Protein AF-A0A9J6G183-F1 (afdb_monomer)

Radius of gyration: 15.37 Å; Cα contacts (8 Å, |Δi|>4): 267; chains: 1; bounding box: 33×38×38 Å

Sequence (170 aa):
MDGVIEQLLHRREAGTNGGGVLGTNGRLLHLVVLGARASAQQVAQAMRQVLPQGFRLDDKAQYALDFRIIDSDVGLPHNSFHTEPLPHSCLCVYASQPGLEYIRESLEKTLLANLEQEDRLPFHGLPLVMVFAGQGDFLREEGINRAKSLQCPFVDDGGGLDPVRLEQAL

Foldseek 3Di:
DCAQLNVLQVLVCVVDPPGPPPPPVHAEAAEEEEWAPVQSVQLVVLQCVLCVQADDDPVPGGHHYDYHYARDACPDPSNPCDDVVHHSAYEQEDADPVRVVSSVVNQVVQQVVCVVVPDADRSNSHAYEYEYQYDDPVVLVVSVVVCVVVVHHYFYCPNDSDSVSVRSND

pLDDT: mean 76.06, std 16.22, range [36.66, 95.5]

Organism: Haemaphysalis longicornis (NCBI:txid44386)

Nearest PDB structures (foldseek):
  5u4u-assembly1_A  TM=8.021E-01  e=7.057E-11  Xenopus laevis
  3ujh-assembly1_B  TM=4.143E-01  e=2.282E-01  Toxoplasma gondii
  7e77-assembly2_D  TM=4.390E-01  e=3.606E-01  Triticum aestivum
  7w0m-assembly1_A  TM=4.250E-01  e=1.095E+00  Homo sapiens
  8f7s-assembly1_A  TM=4.764E-01  e=3.793E+00  Homo sapiens

Secondary structure (DSSP, 8-state):
---HHHHHHHHHHHT-SS-----TTSSEEEEEEEE-HHHHHHHHHHHHHH-TT-EEETTTEEEEEEEEEE-S-TTSGGG-S--SSPPSEEEEEESSHHHHHHHHHHHHHHHHHHHTSTT--GGGG--EEEEE-S--HHHHHHHHHHHHHTT--EEE-TTS--HHHHHHT-

Solvent-accessible surface area (backbone atoms only — not comparable to full-atom values): 9544 Å² total; per-residue (Å²): 133,87,19,46,44,53,51,45,52,53,52,47,54,74,72,31,98,60,77,71,67,70,57,97,84,72,34,75,44,40,33,33,27,37,19,45,58,69,60,26,49,49,54,56,50,42,54,44,66,71,31,75,81,30,50,65,56,91,86,76,49,65,28,38,78,40,79,46,78,34,64,67,67,43,88,40,78,94,39,35,83,74,46,91,76,67,47,61,32,35,40,40,28,25,52,47,72,70,29,48,48,50,48,50,54,47,51,53,54,52,44,57,65,41,61,79,44,91,86,58,54,70,74,75,61,44,41,54,32,35,33,39,57,29,77,61,69,68,64,51,50,51,50,49,54,49,17,59,75,70,74,31,55,72,44,71,35,81,54,50,88,42,57,70,54,52,50,55,52,52

Mean predicted aligned error: 8.85 Å

InterPro domains:
  IPR039007 Rho GTPase-activating protein, pG1 domain [PS51852] (23-170)
  IPR045786 Rho GTPase-activating protein, pG1 and pG2 domain [PF19518] (28-157)
  IPR051978 Rho GTPase-activating domain-containing protein [PTHR46005] (1-156)

Structure (mmCIF, N/CA/C/O backbone):
data_AF-A0A9J6G183-F1
#
_entry.id   AF-A0A9J6G183-F1
#
loop_
_atom_site.group_PDB
_atom_site.id
_atom_site.type_symbol
_atom_site.label_atom_id
_atom_site.label_alt_id
_atom_site.label_comp_id
_atom_site.label_asym_id
_atom_site.label_entity_id
_atom_site.label_seq_id
_atom_site.pdbx_PDB_ins_code
_atom_site.Cartn_x
_atom_site.Cartn_y
_atom_site.Cartn_z
_atom_site.occupancy
_atom_site.B_iso_or_equiv
_atom_site.auth_seq_id
_atom_site.auth_comp_id
_atom_site.auth_asym_id
_atom_site.auth_atom_id
_atom_site.pdbx_PDB_model_num
ATOM 1 N N . MET A 1 1 ? 0.938 -17.184 -15.201 1.00 38.41 1 MET A N 1
ATOM 2 C CA . MET A 1 1 ? 0.874 -16.671 -13.822 1.00 38.41 1 MET A CA 1
ATOM 3 C C . MET A 1 1 ? 0.949 -15.185 -14.031 1.00 38.41 1 MET A C 1
ATOM 5 O O . MET A 1 1 ? 2.044 -14.730 -14.282 1.00 38.41 1 MET A O 1
ATOM 9 N N . ASP A 1 2 ? -0.190 -14.498 -14.094 1.00 48.97 2 ASP A N 1
ATOM 10 C CA . ASP A 1 2 ? -0.189 -13.040 -14.250 1.00 48.97 2 ASP A CA 1
ATOM 11 C C . ASP A 1 2 ? -0.109 -12.458 -12.842 1.00 48.97 2 ASP A C 1
ATOM 13 O O . ASP A 1 2 ? -1.127 -12.357 -12.147 1.00 48.97 2 ASP A O 1
ATOM 17 N N . GLY A 1 3 ? 1.116 -12.212 -12.389 1.00 60.06 3 GLY A N 1
ATOM 18 C CA . GLY A 1 3 ? 1.396 -11.670 -11.066 1.00 60.06 3 GLY A CA 1
ATOM 19 C C . GLY A 1 3 ? 0.756 -10.296 -10.876 1.00 60.06 3 GLY A C 1
ATOM 20 O O . GLY A 1 3 ? 0.499 -9.567 -11.843 1.00 60.06 3 GLY A O 1
ATOM 21 N N . VAL A 1 4 ? 0.436 -9.922 -9.633 1.00 60.25 4 VAL A N 1
ATOM 22 C CA . VAL A 1 4 ? -0.197 -8.619 -9.388 1.00 60.25 4 VAL A CA 1
ATOM 23 C C . VAL A 1 4 ? 0.712 -7.491 -9.878 1.00 60.25 4 VAL A C 1
ATOM 25 O O . VAL A 1 4 ? 0.195 -6.608 -10.552 1.00 60.25 4 VAL A O 1
ATOM 28 N N . ILE A 1 5 ? 2.036 -7.526 -9.666 1.00 59.03 5 ILE A N 1
ATOM 29 C CA . ILE A 1 5 ? 2.943 -6.493 -10.198 1.00 59.03 5 ILE A CA 1
ATOM 30 C C . ILE A 1 5 ? 2.935 -6.481 -11.721 1.00 59.03 5 ILE A C 1
ATOM 32 O O . ILE A 1 5 ? 2.907 -5.389 -12.292 1.00 59.03 5 ILE A O 1
ATOM 36 N N . GLU A 1 6 ? 2.898 -7.639 -12.383 1.00 62.41 6 GLU A N 1
ATOM 37 C CA . GLU A 1 6 ? 2.757 -7.687 -13.843 1.00 62.41 6 GLU A CA 1
ATOM 38 C C . GLU A 1 6 ? 1.501 -6.928 -14.289 1.00 62.41 6 GLU A C 1
ATOM 40 O O . GLU A 1 6 ? 1.568 -6.078 -15.178 1.00 62.41 6 GLU A O 1
ATOM 45 N N . GLN A 1 7 ? 0.367 -7.136 -13.613 1.00 61.72 7 GLN A N 1
ATOM 46 C CA . GLN A 1 7 ? -0.864 -6.392 -13.886 1.00 61.72 7 GLN A CA 1
ATOM 47 C C . GLN A 1 7 ? -0.734 -4.892 -13.580 1.00 61.72 7 GLN A C 1
ATOM 49 O O . GLN A 1 7 ? -1.250 -4.075 -14.344 1.00 61.72 7 GLN A O 1
ATOM 54 N N . LEU A 1 8 ? -0.050 -4.493 -12.498 1.00 62.75 8 LEU A N 1
ATOM 55 C CA . LEU A 1 8 ? 0.157 -3.074 -12.165 1.00 62.75 8 LEU A CA 1
ATOM 56 C C . LEU A 1 8 ? 1.046 -2.377 -13.207 1.00 62.75 8 LEU A C 1
ATOM 58 O O . LEU A 1 8 ? 0.773 -1.229 -13.567 1.00 62.75 8 LEU A O 1
ATOM 62 N N . LEU A 1 9 ? 2.074 -3.067 -13.711 1.00 61.62 9 LEU A N 1
ATOM 63 C CA . LEU A 1 9 ? 2.964 -2.565 -14.757 1.00 61.62 9 LEU A CA 1
ATOM 64 C C . LEU A 1 9 ? 2.216 -2.410 -16.084 1.00 61.62 9 LEU A C 1
ATOM 66 O O . LEU A 1 9 ? 2.190 -1.307 -16.632 1.00 61.62 9 LEU A O 1
ATOM 70 N N . HIS A 1 10 ? 1.499 -3.446 -16.531 1.00 62.22 10 HIS A N 1
ATOM 71 C CA . HIS A 1 10 ? 0.675 -3.382 -17.743 1.00 62.22 10 HIS A CA 1
ATOM 72 C C . HIS A 1 10 ? -0.412 -2.296 -17.655 1.00 62.22 10 HIS A C 1
ATOM 74 O O . HIS A 1 10 ? -0.667 -1.582 -18.627 1.00 62.22 10 HIS A O 1
ATOM 80 N N . ARG A 1 11 ? -1.043 -2.113 -16.485 1.00 57.00 11 ARG A N 1
ATOM 81 C CA . ARG A 1 11 ? -2.080 -1.085 -16.278 1.00 57.00 11 ARG A CA 1
ATOM 82 C C . ARG A 1 11 ? -1.526 0.333 -16.411 1.00 57.00 11 ARG A C 1
ATOM 84 O O . ARG A 1 11 ? -2.236 1.219 -16.886 1.00 57.00 11 ARG A O 1
ATOM 91 N N . ARG A 1 12 ? -0.271 0.558 -16.017 1.00 57.19 12 ARG A N 1
ATOM 92 C CA . ARG A 1 12 ? 0.383 1.864 -16.155 1.00 57.19 12 ARG A CA 1
ATOM 93 C C . ARG A 1 12 ? 0.841 2.140 -17.587 1.00 57.19 12 ARG A C 1
ATOM 95 O O . ARG A 1 12 ? 0.700 3.273 -18.048 1.00 57.19 12 ARG A O 1
ATOM 102 N N . GLU A 1 13 ? 1.315 1.123 -18.303 1.00 54.16 13 GLU A N 1
ATOM 103 C CA . GLU A 1 13 ? 1.611 1.242 -19.737 1.00 54.16 13 GLU A CA 1
ATOM 104 C C . GLU A 1 13 ? 0.338 1.544 -20.546 1.00 54.16 13 GLU A C 1
ATOM 106 O O . GLU A 1 13 ? 0.340 2.444 -21.380 1.00 54.16 13 GLU A O 1
ATOM 111 N N . ALA A 1 14 ? -0.786 0.890 -20.231 1.00 47.69 14 ALA A N 1
ATOM 112 C CA . ALA A 1 14 ? -2.066 1.114 -20.909 1.00 47.69 14 ALA A CA 1
ATOM 113 C C . ALA A 1 14 ? -2.708 2.489 -20.618 1.00 47.69 14 ALA A C 1
ATOM 115 O O . ALA A 1 14 ? -3.477 2.997 -21.432 1.00 47.69 14 ALA A O 1
ATOM 116 N N . GLY A 1 15 ? -2.417 3.096 -19.462 1.00 43.38 15 GLY A N 1
ATOM 117 C CA . GLY A 1 15 ? -2.957 4.401 -19.056 1.00 43.38 15 GLY A CA 1
ATOM 118 C C . GLY A 1 15 ? -2.160 5.613 -19.550 1.00 43.38 15 GLY A C 1
ATOM 119 O O . GLY A 1 15 ? -2.600 6.747 -19.362 1.00 43.38 15 GLY A O 1
ATOM 120 N N . THR A 1 16 ? -0.995 5.407 -20.170 1.00 44.41 16 THR A N 1
ATOM 121 C CA . THR A 1 16 ? -0.115 6.489 -20.626 1.00 44.41 16 THR A CA 1
ATOM 122 C C . THR A 1 16 ? -0.022 6.506 -22.156 1.00 44.41 16 THR A C 1
ATOM 124 O O . THR A 1 16 ? 0.738 5.763 -22.760 1.00 44.41 16 THR A O 1
ATOM 127 N N . ASN A 1 17 ? -0.754 7.418 -22.814 1.00 36.66 17 ASN A N 1
ATOM 128 C CA . ASN A 1 17 ? -0.628 7.689 -24.265 1.00 36.66 17 ASN A CA 1
ATOM 129 C C . ASN A 1 17 ? 0.747 8.266 -24.681 1.00 36.66 17 ASN A C 1
ATOM 131 O O . ASN A 1 17 ? 0.975 8.583 -25.846 1.00 36.66 17 ASN A O 1
ATOM 135 N N . GLY A 1 18 ? 1.676 8.409 -23.744 1.00 38.03 18 GLY A N 1
ATOM 136 C CA . GLY A 1 18 ? 3.085 8.646 -24.005 1.00 38.03 18 GLY A CA 1
ATOM 137 C C . GLY A 1 18 ? 3.843 7.741 -23.061 1.00 38.03 18 GLY A C 1
ATOM 138 O O . GLY A 1 18 ? 3.720 7.927 -21.853 1.00 38.03 18 GLY A O 1
ATOM 139 N N . GLY A 1 19 ? 4.550 6.756 -23.624 1.00 39.22 19 GLY A N 1
ATOM 140 C CA . GLY A 1 19 ? 5.251 5.712 -22.889 1.00 39.22 19 GLY A CA 1
ATOM 141 C C . GLY A 1 19 ? 5.84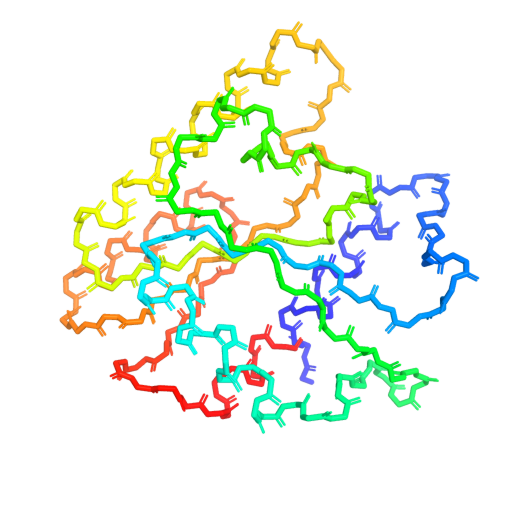0 6.246 -21.594 1.00 39.22 19 GLY A C 1
ATOM 142 O O . GLY A 1 19 ? 6.754 7.074 -21.614 1.00 39.22 19 GLY A O 1
ATOM 143 N N . GLY A 1 20 ? 5.279 5.794 -20.472 1.00 40.72 20 GLY A N 1
ATOM 144 C CA . GLY A 1 20 ? 5.903 5.934 -19.173 1.00 40.72 20 GLY A CA 1
ATOM 145 C C . GLY A 1 20 ? 7.218 5.181 -19.236 1.00 40.72 20 GLY A C 1
ATOM 146 O O . GLY A 1 20 ? 7.262 3.984 -18.981 1.00 40.72 20 GLY A O 1
ATOM 147 N N . VAL A 1 21 ? 8.262 5.886 -19.666 1.00 43.72 21 VAL A N 1
ATOM 148 C CA . VAL A 1 21 ? 9.635 5.414 -19.719 1.00 43.72 21 VAL A CA 1
ATOM 149 C C . VAL A 1 21 ? 9.929 4.821 -18.350 1.00 43.72 21 VAL A C 1
ATOM 151 O O . VAL A 1 21 ? 10.050 5.553 -17.368 1.00 43.72 21 VAL A O 1
ATOM 154 N N . LEU A 1 22 ? 10.007 3.486 -18.303 1.00 48.69 22 LEU A N 1
ATOM 155 C CA . LEU A 1 22 ? 10.864 2.743 -17.389 1.00 48.69 22 LEU A CA 1
ATOM 156 C C . LEU A 1 22 ? 12.085 3.619 -17.152 1.00 48.69 22 LEU A C 1
ATOM 158 O O . LEU A 1 22 ? 12.856 3.825 -18.091 1.00 48.69 22 LEU A O 1
ATOM 162 N N . GLY A 1 23 ? 12.162 4.237 -15.966 1.00 43.47 23 GLY A N 1
ATOM 163 C CA . GLY A 1 23 ? 13.105 5.319 -15.699 1.00 43.47 23 GLY A CA 1
ATOM 164 C C . GLY A 1 23 ? 14.472 4.952 -16.256 1.00 43.47 23 GLY A C 1
ATOM 165 O O . GLY A 1 23 ? 14.893 3.805 -16.136 1.00 43.47 23 GLY A O 1
ATOM 166 N N . THR A 1 24 ? 15.146 5.902 -16.894 1.00 40.94 24 THR A N 1
ATOM 167 C CA . THR A 1 24 ? 16.351 5.747 -17.730 1.00 40.94 24 THR A CA 1
ATOM 168 C C . THR A 1 24 ? 17.574 5.089 -17.053 1.00 40.94 24 THR A C 1
ATOM 170 O O . THR A 1 24 ? 18.634 5.007 -17.662 1.00 40.94 24 THR A O 1
ATOM 173 N N . ASN A 1 25 ? 17.422 4.563 -15.830 1.00 48.03 25 ASN A N 1
ATOM 174 C CA . ASN A 1 25 ? 18.362 3.705 -15.094 1.00 48.03 25 ASN A CA 1
ATOM 175 C C . ASN A 1 25 ? 17.926 2.213 -15.062 1.00 48.03 25 ASN A C 1
ATOM 177 O O . ASN A 1 25 ? 18.557 1.372 -14.425 1.00 48.03 25 ASN A O 1
ATOM 181 N N . GLY A 1 26 ? 16.840 1.890 -15.771 1.00 53.78 26 GLY A N 1
ATOM 182 C CA . GLY A 1 26 ? 16.545 0.632 -16.453 1.00 53.78 26 GLY A CA 1
ATOM 183 C C . GLY A 1 26 ? 15.775 -0.444 -15.697 1.00 53.78 26 GLY A C 1
ATOM 184 O O . GLY A 1 26 ? 15.124 -1.251 -16.357 1.00 53.78 26 GLY A O 1
ATOM 185 N N . ARG A 1 27 ? 15.885 -0.542 -14.364 1.00 70.00 27 ARG A N 1
ATOM 186 C CA . ARG A 1 27 ? 15.488 -1.777 -13.648 1.00 70.00 27 ARG A CA 1
ATOM 187 C C . ARG A 1 27 ? 15.060 -1.586 -12.186 1.00 70.00 27 ARG A C 1
ATOM 189 O O . ARG A 1 27 ? 15.157 -2.535 -11.425 1.00 70.00 27 ARG A O 1
ATOM 196 N N . LEU A 1 28 ? 14.629 -0.402 -11.748 1.00 76.06 28 LEU A N 1
ATOM 197 C CA . LEU A 1 28 ? 14.225 -0.172 -10.348 1.00 76.06 28 LEU A CA 1
ATOM 198 C C . LEU A 1 28 ? 12.727 0.133 -10.242 1.00 76.06 28 LEU A C 1
ATOM 200 O O . LEU A 1 28 ? 12.245 1.088 -10.846 1.00 76.06 28 LEU A O 1
ATOM 204 N N . LEU A 1 29 ? 12.005 -0.656 -9.449 1.00 78.56 29 LEU A N 1
ATOM 205 C CA . LEU A 1 29 ? 10.594 -0.463 -9.134 1.00 78.56 29 LEU A CA 1
ATOM 206 C C . LEU A 1 29 ? 10.453 0.199 -7.765 1.00 78.56 29 LEU A C 1
ATOM 208 O O . LEU A 1 29 ? 10.579 -0.449 -6.733 1.00 78.56 29 LEU A O 1
ATOM 212 N N . HIS A 1 30 ? 10.170 1.498 -7.765 1.00 84.56 30 HIS A N 1
ATOM 213 C CA . HIS A 1 30 ? 9.748 2.243 -6.578 1.00 84.56 30 HIS A CA 1
ATOM 214 C C . HIS A 1 30 ? 8.333 1.836 -6.145 1.00 84.56 30 HIS A C 1
ATOM 216 O O . HIS A 1 30 ? 7.378 2.069 -6.881 1.00 84.56 30 HIS A O 1
ATOM 222 N N . LEU A 1 31 ? 8.192 1.268 -4.955 1.00 85.69 31 LEU A N 1
ATOM 223 C CA . LEU A 1 31 ? 6.946 0.817 -4.345 1.00 85.69 31 LEU A CA 1
ATOM 224 C C . LEU A 1 31 ? 6.718 1.598 -3.049 1.00 85.69 31 LEU A C 1
ATOM 226 O O . LEU A 1 31 ? 7.594 1.669 -2.185 1.00 85.69 31 LEU A O 1
ATOM 230 N N . VAL A 1 32 ? 5.532 2.173 -2.885 1.00 90.00 32 VAL A N 1
ATOM 231 C CA . VAL A 1 32 ? 5.119 2.766 -1.607 1.00 90.00 32 VAL A CA 1
ATOM 232 C C . VAL A 1 32 ? 4.469 1.687 -0.754 1.00 90.00 32 VAL A C 1
ATOM 234 O O . VAL A 1 32 ? 3.598 0.974 -1.231 1.00 90.00 32 VAL A O 1
ATOM 237 N N . VAL A 1 33 ? 4.848 1.587 0.515 1.00 92.25 33 VAL A N 1
ATOM 238 C CA . VAL A 1 33 ? 4.207 0.702 1.490 1.00 92.25 33 VAL A CA 1
ATOM 239 C C . VAL A 1 33 ? 3.503 1.569 2.522 1.00 92.25 33 VAL A C 1
ATOM 241 O O . VAL A 1 33 ? 4.142 2.151 3.396 1.00 92.25 33 VAL A O 1
ATOM 244 N N . LEU A 1 34 ? 2.188 1.683 2.385 1.00 94.00 34 LEU A N 1
ATOM 245 C CA . LEU A 1 34 ? 1.323 2.430 3.287 1.00 94.00 34 LEU A CA 1
ATOM 246 C C . LEU A 1 34 ? 0.818 1.496 4.383 1.00 94.00 34 LEU A C 1
ATOM 248 O O . LEU A 1 34 ? 0.155 0.507 4.084 1.00 94.00 34 LEU A O 1
ATOM 252 N N . GLY A 1 35 ? 1.079 1.811 5.643 1.00 93.25 35 GLY A N 1
ATOM 253 C CA . GLY A 1 35 ? 0.572 1.011 6.752 1.00 93.25 35 GLY A CA 1
ATOM 254 C C . GLY A 1 35 ? 1.308 1.273 8.052 1.00 93.25 35 GLY A C 1
ATOM 255 O O . GLY A 1 35 ? 2.271 2.034 8.103 1.00 93.25 35 GLY A O 1
ATOM 256 N N . ALA A 1 36 ? 0.881 0.601 9.120 1.00 90.69 36 ALA A N 1
ATOM 257 C CA . ALA A 1 36 ? 1.589 0.663 10.394 1.00 90.69 36 ALA A CA 1
ATOM 258 C C . ALA A 1 36 ? 3.047 0.200 10.225 1.00 90.69 36 ALA A C 1
ATOM 260 O O . ALA A 1 36 ? 3.302 -0.836 9.605 1.00 90.69 36 ALA A O 1
ATOM 261 N N . ARG A 1 37 ? 3.994 0.939 10.823 1.00 88.31 37 ARG A N 1
ATOM 262 C CA . ARG A 1 37 ? 5.441 0.764 10.606 1.00 88.31 37 ARG A CA 1
ATOM 263 C C . ARG A 1 37 ? 5.906 -0.683 10.682 1.00 88.31 37 ARG A C 1
ATOM 265 O O . ARG A 1 37 ? 6.604 -1.137 9.785 1.00 88.31 37 ARG A O 1
ATOM 272 N N . ALA A 1 38 ? 5.499 -1.396 11.731 1.00 89.06 38 ALA A N 1
ATOM 273 C CA . ALA A 1 38 ? 5.914 -2.773 11.971 1.00 89.06 38 ALA A CA 1
ATOM 274 C C . ALA A 1 38 ? 5.473 -3.709 10.832 1.00 89.06 38 ALA A C 1
ATOM 276 O O . ALA A 1 38 ? 6.300 -4.418 10.268 1.00 89.06 38 ALA A O 1
ATOM 277 N N . SER A 1 39 ? 4.196 -3.658 10.445 1.00 87.56 39 SER A N 1
ATOM 278 C CA . SER A 1 39 ? 3.640 -4.496 9.376 1.00 87.56 39 SER A CA 1
ATOM 279 C C . SER A 1 39 ? 4.183 -4.106 7.999 1.00 87.56 39 SER A C 1
ATOM 281 O O . SER A 1 39 ? 4.561 -4.972 7.215 1.00 87.56 39 SER A O 1
ATOM 283 N N . ALA A 1 40 ? 4.300 -2.806 7.718 1.00 89.44 40 ALA A N 1
ATOM 284 C CA . ALA A 1 40 ? 4.877 -2.310 6.472 1.00 89.44 40 ALA A CA 1
ATOM 285 C C . ALA A 1 40 ? 6.356 -2.716 6.318 1.00 89.44 40 ALA A C 1
ATOM 287 O O . ALA A 1 40 ? 6.773 -3.165 5.249 1.00 89.44 40 ALA A O 1
ATOM 288 N N . GLN A 1 41 ? 7.150 -2.608 7.391 1.00 90.44 41 GLN A N 1
ATOM 289 C CA . GLN A 1 41 ? 8.545 -3.058 7.410 1.00 90.44 41 GLN A CA 1
ATOM 290 C C . GLN A 1 41 ? 8.655 -4.567 7.224 1.00 90.44 41 GLN A C 1
ATOM 292 O O . GLN A 1 41 ? 9.510 -5.013 6.462 1.00 90.44 41 GLN A O 1
ATOM 297 N N . GLN A 1 42 ? 7.788 -5.335 7.883 1.00 88.19 42 GLN A N 1
ATOM 298 C CA . GLN A 1 42 ? 7.770 -6.788 7.785 1.00 88.19 42 GLN A CA 1
ATOM 299 C C . GLN A 1 42 ? 7.518 -7.246 6.343 1.00 88.19 42 GLN A C 1
ATOM 301 O O . GLN A 1 42 ? 8.312 -8.019 5.813 1.00 88.19 42 GLN A O 1
ATOM 306 N N . VAL A 1 43 ? 6.489 -6.710 5.678 1.00 84.94 43 VAL A N 1
ATOM 307 C CA . VAL A 1 43 ? 6.175 -7.043 4.275 1.00 84.94 43 VAL A CA 1
ATOM 308 C C . VAL A 1 43 ? 7.300 -6.610 3.330 1.00 84.94 43 VAL A C 1
ATOM 310 O O . VAL A 1 43 ? 7.733 -7.394 2.487 1.00 84.94 43 VAL A O 1
ATOM 313 N N . ALA A 1 44 ? 7.844 -5.399 3.494 1.00 87.12 44 ALA A N 1
ATOM 314 C CA . ALA A 1 44 ? 8.959 -4.931 2.668 1.00 87.12 44 ALA A CA 1
ATOM 315 C C . ALA A 1 44 ? 10.224 -5.791 2.853 1.00 87.12 44 ALA A C 1
ATOM 317 O O . ALA A 1 44 ? 10.944 -6.069 1.894 1.00 87.12 44 ALA A O 1
ATOM 318 N N . GLN A 1 45 ? 10.519 -6.214 4.085 1.00 86.88 45 GLN A N 1
ATOM 319 C CA . GLN A 1 45 ? 11.649 -7.093 4.375 1.00 86.88 45 GLN A CA 1
ATOM 320 C C . GLN A 1 45 ? 11.436 -8.489 3.790 1.00 86.88 45 GLN A C 1
ATOM 322 O O . GLN A 1 45 ? 12.371 -9.040 3.212 1.00 86.88 45 GLN A O 1
ATOM 327 N N . ALA A 1 46 ? 10.223 -9.026 3.886 1.00 82.88 46 ALA A N 1
ATOM 328 C CA . ALA A 1 46 ? 9.864 -10.299 3.282 1.00 82.88 46 ALA A CA 1
ATOM 329 C C . ALA A 1 46 ? 10.076 -10.276 1.775 1.00 82.88 46 ALA A C 1
ATOM 331 O O . ALA A 1 46 ? 10.842 -11.079 1.263 1.00 82.88 46 ALA A O 1
ATOM 332 N N . MET A 1 47 ? 9.513 -9.290 1.071 1.00 79.69 47 MET A N 1
ATOM 333 C CA . MET A 1 47 ? 9.689 -9.164 -0.378 1.00 79.69 47 MET A CA 1
ATOM 334 C C . MET A 1 47 ? 11.168 -9.108 -0.780 1.00 79.69 47 MET A C 1
ATOM 336 O O . MET A 1 47 ? 11.563 -9.746 -1.751 1.00 79.69 47 MET A O 1
ATOM 340 N N . ARG A 1 48 ? 12.016 -8.418 -0.004 1.00 82.00 48 ARG A N 1
ATOM 341 C CA . ARG A 1 48 ? 13.473 -8.410 -0.234 1.00 82.00 48 ARG A CA 1
ATOM 342 C C . ARG A 1 48 ? 14.139 -9.766 0.009 1.00 82.00 48 ARG A C 1
ATOM 344 O O . ARG A 1 48 ? 15.143 -10.057 -0.629 1.00 82.00 48 ARG A O 1
ATOM 351 N N . GLN A 1 49 ? 13.637 -10.567 0.945 1.00 80.69 49 GLN A N 1
ATOM 352 C CA . GLN A 1 49 ? 14.168 -11.903 1.237 1.00 80.69 49 GLN A CA 1
ATOM 353 C C . GLN A 1 49 ? 13.751 -12.934 0.189 1.00 80.69 49 GLN A C 1
ATOM 355 O O . GLN A 1 49 ? 14.554 -13.797 -0.154 1.00 80.69 49 GLN A O 1
ATOM 360 N N . VAL A 1 50 ? 12.523 -12.830 -0.320 1.00 72.75 50 VAL A N 1
ATOM 361 C CA . VAL A 1 50 ? 12.000 -13.698 -1.384 1.00 72.75 50 VAL A CA 1
ATOM 362 C C . VAL A 1 50 ? 12.650 -13.367 -2.721 1.00 72.75 50 VAL A C 1
ATOM 364 O O . VAL A 1 50 ? 13.044 -14.261 -3.462 1.00 72.75 50 VAL A O 1
ATOM 367 N N . LEU A 1 51 ? 12.855 -12.075 -2.987 1.00 71.75 51 LEU A N 1
ATOM 368 C CA . LEU A 1 51 ? 13.467 -11.570 -4.211 1.00 71.75 51 LEU A CA 1
ATOM 369 C C . LEU A 1 51 ? 14.776 -10.816 -3.922 1.00 71.75 51 LEU A C 1
ATOM 371 O O . LEU A 1 51 ? 14.873 -9.614 -4.186 1.00 71.75 51 LEU A O 1
ATOM 375 N N . PRO A 1 52 ? 15.832 -11.493 -3.436 1.00 66.75 52 PRO A N 1
ATOM 376 C CA . PRO A 1 52 ? 17.098 -10.836 -3.097 1.00 66.75 52 PRO A CA 1
ATOM 377 C C . PRO A 1 52 ? 17.796 -10.253 -4.330 1.00 66.75 52 PRO A C 1
ATOM 379 O O . PRO A 1 52 ? 18.581 -9.314 -4.232 1.00 66.75 52 PRO A O 1
ATOM 382 N N . GLN A 1 53 ? 17.503 -10.818 -5.499 1.00 66.25 53 GLN A N 1
ATOM 383 C CA . GLN A 1 53 ? 18.020 -10.388 -6.791 1.00 66.25 53 GLN A CA 1
ATOM 384 C C . GLN A 1 53 ? 17.008 -9.493 -7.537 1.00 66.25 53 GLN A C 1
ATOM 386 O O . GLN A 1 53 ? 17.337 -8.943 -8.582 1.00 66.25 53 GLN A O 1
ATOM 391 N N . GLY A 1 54 ? 15.796 -9.297 -7.014 1.00 67.81 54 GLY A N 1
ATOM 392 C CA . GLY A 1 54 ? 14.704 -8.626 -7.719 1.00 67.81 54 GLY A CA 1
ATOM 393 C C . GLY A 1 54 ? 13.769 -9.579 -8.476 1.00 67.81 54 GLY A C 1
ATOM 394 O O . GLY A 1 54 ? 13.959 -10.793 -8.467 1.00 67.81 54 GLY A O 1
ATOM 395 N N . PHE A 1 55 ? 12.744 -9.013 -9.110 1.00 68.44 55 PHE A N 1
ATOM 396 C CA . PHE A 1 55 ? 11.683 -9.721 -9.834 1.00 68.44 55 PHE A CA 1
ATOM 397 C C . PHE A 1 55 ? 12.002 -9.829 -11.331 1.00 68.44 55 PHE A C 1
ATOM 399 O O . PHE A 1 55 ? 12.552 -8.892 -11.905 1.00 68.44 55 PHE A O 1
ATOM 406 N N . ARG A 1 56 ? 11.656 -10.937 -11.995 1.00 62.50 56 ARG A N 1
ATOM 407 C CA . ARG A 1 56 ? 11.775 -11.063 -13.458 1.00 62.50 56 ARG A CA 1
ATOM 408 C C . ARG A 1 56 ? 10.389 -11.032 -14.087 1.00 62.50 56 ARG A C 1
ATOM 410 O O . ARG A 1 56 ? 9.611 -11.937 -13.838 1.00 62.50 56 ARG A O 1
ATOM 417 N N . LEU A 1 57 ? 10.139 -10.040 -14.940 1.00 60.38 57 LEU A N 1
ATOM 418 C CA . LEU A 1 57 ? 8.929 -9.981 -15.763 1.00 60.38 57 LEU A CA 1
ATOM 419 C C . LEU A 1 57 ? 9.203 -10.667 -17.109 1.00 60.38 57 LEU A C 1
ATOM 421 O O . LEU A 1 57 ? 10.148 -10.276 -17.810 1.00 60.38 57 LEU A O 1
ATOM 425 N N . ASP A 1 58 ? 8.403 -11.679 -17.460 1.00 59.41 58 ASP A N 1
ATOM 426 C CA . ASP A 1 58 ? 8.408 -12.354 -18.772 1.00 59.41 58 ASP A CA 1
ATOM 427 C C . ASP A 1 58 ? 9.794 -12.793 -19.289 1.00 59.41 58 ASP A C 1
ATOM 429 O O . ASP A 1 58 ? 10.085 -12.720 -20.486 1.00 59.41 58 ASP A O 1
ATOM 433 N N . ASP A 1 59 ? 10.700 -13.190 -18.390 1.00 57.53 59 ASP A N 1
ATOM 434 C CA . ASP A 1 59 ? 12.088 -13.581 -18.685 1.00 57.53 59 ASP A CA 1
ATOM 435 C C . ASP A 1 59 ? 12.986 -12.529 -19.368 1.00 57.53 59 ASP A C 1
ATOM 437 O O . ASP A 1 59 ? 14.167 -12.799 -19.612 1.00 57.53 59 ASP A O 1
ATOM 441 N N . LYS A 1 60 ? 12.493 -11.312 -19.619 1.00 57.78 60 LYS A N 1
ATOM 442 C CA . LYS A 1 60 ? 13.193 -10.295 -20.423 1.00 57.78 60 LYS A CA 1
ATOM 443 C C . LYS A 1 60 ? 14.016 -9.312 -19.595 1.00 57.78 60 LYS A C 1
ATOM 445 O O . LYS A 1 60 ? 15.065 -8.861 -20.059 1.00 57.78 60 LYS A O 1
ATOM 450 N N . ALA A 1 61 ? 13.578 -8.977 -18.380 1.00 65.69 61 ALA A N 1
ATOM 451 C CA . ALA A 1 61 ? 14.267 -8.008 -17.528 1.00 65.69 61 ALA A CA 1
ATOM 452 C C . ALA A 1 61 ? 14.130 -8.334 -16.034 1.00 65.69 61 ALA A C 1
ATOM 454 O O . ALA A 1 61 ? 13.084 -8.777 -15.574 1.00 65.69 61 ALA A O 1
ATOM 455 N N . GLN A 1 62 ? 15.212 -8.099 -15.288 1.00 71.00 62 GLN A N 1
ATOM 456 C CA . GLN A 1 62 ? 15.282 -8.240 -13.832 1.00 71.00 62 GLN A CA 1
ATOM 457 C C . GLN A 1 62 ? 15.114 -6.861 -13.195 1.00 71.00 62 GLN A C 1
ATOM 459 O O . GLN A 1 62 ? 15.876 -5.954 -13.519 1.00 71.00 62 GLN A O 1
ATOM 464 N N . TYR A 1 63 ? 14.146 -6.715 -12.302 1.00 74.25 63 TYR A N 1
ATOM 465 C CA . TYR A 1 63 ? 13.770 -5.478 -11.635 1.00 74.25 63 TYR A CA 1
ATOM 466 C C . TYR A 1 63 ? 14.136 -5.533 -10.154 1.00 74.25 63 TYR A C 1
ATOM 468 O O . TYR A 1 63 ? 13.619 -6.360 -9.409 1.00 74.25 63 TYR A O 1
ATOM 476 N N . ALA A 1 64 ? 14.997 -4.631 -9.704 1.00 79.31 64 ALA A N 1
ATOM 477 C CA . ALA A 1 64 ? 15.212 -4.364 -8.292 1.00 79.31 64 ALA A CA 1
ATOM 478 C C . ALA A 1 64 ? 13.985 -3.664 -7.688 1.00 79.31 64 ALA A C 1
ATOM 480 O O . ALA A 1 64 ? 13.326 -2.866 -8.354 1.00 79.31 64 ALA A O 1
ATOM 481 N N . LEU A 1 65 ? 13.702 -3.940 -6.416 1.00 81.06 65 LEU A N 1
ATOM 482 C CA . LEU A 1 65 ? 12.599 -3.327 -5.678 1.00 81.06 65 LEU A CA 1
ATOM 483 C C . LEU A 1 65 ? 13.140 -2.258 -4.727 1.00 81.06 65 LEU A C 1
ATOM 485 O O . LEU A 1 65 ? 14.033 -2.530 -3.921 1.00 81.06 65 LEU A O 1
ATOM 489 N N . ASP A 1 66 ? 12.571 -1.061 -4.792 1.00 85.69 66 ASP A N 1
ATOM 490 C CA . ASP A 1 66 ? 12.819 0.021 -3.846 1.00 85.69 66 ASP A CA 1
ATOM 491 C C . ASP A 1 66 ? 11.541 0.311 -3.063 1.00 85.69 66 ASP A C 1
ATOM 493 O O . ASP A 1 66 ? 10.491 0.536 -3.653 1.00 85.69 66 ASP A O 1
ATOM 497 N N . PHE A 1 67 ? 11.616 0.293 -1.734 1.00 87.38 67 PHE A N 1
ATOM 498 C CA . PHE A 1 67 ? 10.441 0.414 -0.871 1.00 87.38 67 PHE A CA 1
ATOM 499 C C . PHE A 1 67 ? 10.500 1.698 -0.061 1.00 87.38 67 PHE A C 1
ATOM 501 O O . PHE A 1 67 ? 11.429 1.897 0.726 1.00 87.38 67 PHE A O 1
ATOM 508 N N . ARG A 1 68 ? 9.446 2.506 -0.161 1.00 90.69 68 ARG A N 1
ATOM 509 C CA . ARG A 1 68 ? 9.227 3.683 0.677 1.00 90.69 68 ARG A CA 1
ATOM 510 C C . ARG A 1 68 ? 8.058 3.442 1.620 1.00 90.69 68 ARG A C 1
ATOM 512 O O . ARG A 1 68 ? 6.921 3.328 1.180 1.00 90.69 68 ARG A O 1
ATOM 519 N N . ILE A 1 69 ? 8.338 3.382 2.917 1.00 91.56 69 ILE A N 1
ATOM 520 C CA . ILE A 1 69 ? 7.316 3.154 3.943 1.00 91.56 69 ILE A CA 1
ATOM 521 C C . ILE A 1 69 ? 6.693 4.486 4.354 1.00 91.56 69 ILE A C 1
ATOM 523 O O . ILE A 1 69 ? 7.418 5.436 4.646 1.00 91.56 69 ILE A O 1
ATOM 527 N N . ILE A 1 70 ? 5.365 4.524 4.401 1.00 92.56 70 ILE A N 1
ATOM 528 C CA . ILE A 1 70 ? 4.572 5.650 4.886 1.00 92.56 70 ILE A CA 1
ATOM 529 C C . ILE A 1 70 ? 3.683 5.132 6.014 1.00 92.56 70 ILE A C 1
ATOM 531 O O . ILE A 1 70 ? 2.786 4.320 5.794 1.00 92.56 70 ILE A O 1
ATOM 535 N N . ASP A 1 71 ? 3.974 5.585 7.229 1.00 91.38 71 ASP A N 1
ATOM 536 C CA . ASP A 1 71 ? 3.333 5.131 8.467 1.00 91.38 71 ASP A CA 1
ATOM 537 C C . ASP A 1 71 ? 2.772 6.282 9.314 1.00 91.38 71 ASP A C 1
ATOM 539 O O . ASP A 1 71 ? 2.428 6.106 10.482 1.00 91.38 71 ASP A O 1
ATOM 543 N N . SER A 1 72 ? 2.728 7.481 8.741 1.00 89.75 72 SER A N 1
ATOM 544 C CA . SER A 1 72 ? 2.265 8.706 9.389 1.00 89.75 72 SER A CA 1
ATOM 545 C C . SER A 1 72 ? 1.456 9.559 8.407 1.00 89.75 72 SER A C 1
ATOM 547 O O . SER A 1 72 ? 1.085 9.089 7.332 1.00 89.75 72 SER A O 1
ATOM 549 N N . ASP A 1 73 ? 1.096 10.782 8.795 1.00 87.12 73 ASP A N 1
ATOM 550 C CA . ASP A 1 73 ? 0.168 11.614 8.029 1.00 87.12 73 ASP A CA 1
ATOM 551 C C . ASP A 1 73 ? 0.671 11.886 6.599 1.00 87.12 73 ASP A C 1
ATOM 553 O O . ASP A 1 73 ? 1.698 12.538 6.404 1.00 87.12 73 ASP A O 1
ATOM 557 N N . VAL A 1 74 ? -0.095 11.419 5.610 1.00 86.44 74 VAL A N 1
ATOM 558 C CA . VAL A 1 74 ? 0.162 11.559 4.166 1.00 86.44 74 VAL A CA 1
ATOM 559 C C . VAL A 1 74 ? 0.024 12.991 3.649 1.00 86.44 74 VAL A C 1
ATOM 561 O O . VAL A 1 74 ? 0.498 13.301 2.561 1.00 86.44 74 VAL A O 1
ATOM 564 N N . GLY A 1 75 ? -0.587 13.884 4.433 1.00 81.12 75 GLY A N 1
ATOM 565 C CA . GLY A 1 75 ? -0.632 15.317 4.140 1.00 81.12 75 GLY A CA 1
ATOM 566 C C . GLY A 1 75 ? 0.711 16.025 4.337 1.00 81.12 75 GLY A C 1
ATOM 567 O O . GLY A 1 75 ? 0.876 17.160 3.895 1.00 81.12 75 GLY A O 1
ATOM 568 N N . LEU A 1 76 ? 1.681 15.383 4.996 1.00 83.56 76 LEU A N 1
ATOM 569 C CA . LEU A 1 76 ? 3.020 15.942 5.147 1.00 83.56 76 LEU A CA 1
ATOM 570 C C . LEU A 1 76 ? 3.821 15.744 3.849 1.00 83.56 76 LEU A C 1
ATOM 572 O O . LEU A 1 76 ? 3.796 14.647 3.290 1.00 83.56 76 LEU A O 1
ATOM 576 N N . PRO A 1 77 ? 4.617 16.734 3.395 1.00 78.62 77 PRO A N 1
ATOM 577 C CA . PRO A 1 77 ? 5.358 16.633 2.133 1.00 78.62 77 PRO A CA 1
ATOM 578 C C . PRO A 1 77 ? 6.237 15.377 2.020 1.00 78.62 77 PRO A C 1
ATOM 580 O O . PRO A 1 77 ? 6.321 14.767 0.959 1.00 78.62 77 PRO A O 1
ATOM 583 N N . HIS A 1 78 ? 6.843 14.939 3.129 1.00 77.88 78 HIS A N 1
ATOM 584 C CA . HIS A 1 78 ? 7.702 13.750 3.174 1.00 7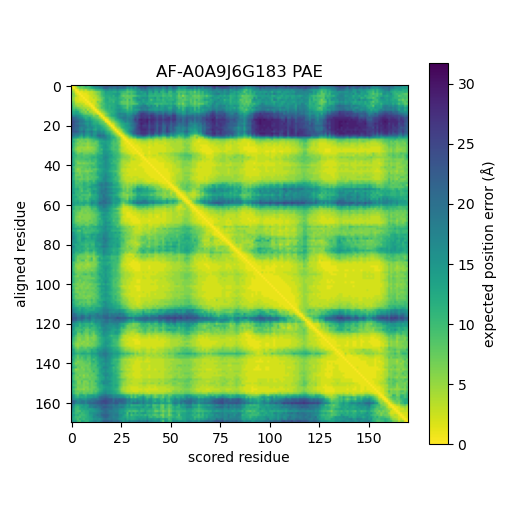7.88 78 HIS A CA 1
ATOM 585 C C . HIS A 1 78 ? 6.939 12.417 3.122 1.00 77.88 78 HIS A C 1
ATOM 587 O O . HIS A 1 78 ? 7.554 11.385 2.861 1.00 77.88 78 HIS A O 1
ATOM 593 N N . ASN A 1 79 ? 5.620 12.434 3.325 1.00 79.25 79 ASN A N 1
ATOM 594 C CA . ASN A 1 79 ? 4.715 11.281 3.290 1.00 79.25 79 ASN A CA 1
ATOM 595 C C . ASN A 1 79 ? 3.730 11.344 2.119 1.00 79.25 79 ASN A C 1
ATOM 597 O O . ASN A 1 79 ? 2.841 10.505 2.013 1.00 79.25 79 ASN A O 1
ATOM 601 N N . SER A 1 80 ? 3.881 12.324 1.228 1.00 78.31 80 SER A N 1
ATOM 602 C CA . SER A 1 80 ? 3.052 12.416 0.033 1.00 78.31 80 SER A CA 1
ATOM 603 C C . SER A 1 80 ? 3.247 11.178 -0.844 1.00 78.31 80 SER A C 1
ATOM 605 O O . SER A 1 80 ? 4.376 10.717 -1.039 1.00 78.31 80 SER A O 1
ATOM 607 N N . PHE A 1 81 ? 2.163 10.663 -1.422 1.00 74.25 81 PHE A N 1
ATOM 608 C CA . PHE A 1 81 ? 2.224 9.636 -2.470 1.00 74.25 81 PHE A CA 1
ATOM 609 C C . PHE A 1 81 ? 2.887 10.157 -3.748 1.00 74.25 81 PHE A C 1
ATOM 611 O O . PHE A 1 81 ? 3.344 9.373 -4.574 1.00 74.25 81 PHE A O 1
ATOM 618 N N . HIS A 1 82 ? 2.958 11.476 -3.906 1.00 74.31 82 HIS A N 1
ATOM 619 C CA . HIS A 1 82 ? 3.626 12.128 -5.015 1.00 74.31 82 HIS A CA 1
ATOM 620 C C . HIS A 1 82 ? 5.063 12.485 -4.619 1.00 74.31 82 HIS A C 1
ATOM 622 O O . HIS A 1 82 ? 5.295 13.425 -3.859 1.00 74.31 82 HIS A O 1
ATOM 628 N N . THR A 1 83 ? 6.024 11.720 -5.135 1.00 72.12 83 THR A N 1
ATOM 629 C CA . THR A 1 83 ? 7.464 11.997 -5.028 1.00 72.12 83 THR A CA 1
ATOM 630 C C . THR A 1 83 ? 8.120 11.956 -6.399 1.00 72.12 83 THR A C 1
ATOM 632 O O . THR A 1 83 ? 7.560 11.383 -7.329 1.00 72.12 83 THR A O 1
ATOM 635 N N . GLU A 1 84 ? 9.317 12.530 -6.519 1.00 72.44 84 GLU A N 1
ATOM 636 C CA . GLU A 1 84 ? 10.201 12.332 -7.669 1.00 72.44 84 GLU A CA 1
ATOM 637 C C . GLU A 1 84 ? 11.353 11.395 -7.256 1.00 72.44 84 GLU A C 1
ATOM 639 O O . GLU A 1 84 ? 12.101 11.742 -6.338 1.00 72.44 84 GLU A O 1
ATOM 644 N N . PRO A 1 85 ? 11.504 10.204 -7.873 1.00 73.25 85 PRO A N 1
ATOM 645 C CA . PRO A 1 85 ? 10.668 9.629 -8.932 1.00 73.25 85 PRO A CA 1
ATOM 646 C C . PRO A 1 85 ? 9.274 9.195 -8.440 1.00 73.25 85 PRO A C 1
ATOM 648 O O . PRO A 1 85 ? 9.080 8.859 -7.267 1.00 73.25 85 PRO A O 1
ATOM 651 N N . LEU A 1 86 ? 8.303 9.190 -9.364 1.00 75.56 86 LEU A N 1
ATOM 652 C CA . LEU A 1 86 ? 6.930 8.762 -9.083 1.00 75.56 86 LEU A CA 1
ATOM 653 C C . LEU A 1 86 ? 6.905 7.280 -8.694 1.00 75.56 86 LEU A C 1
ATOM 655 O O . LEU A 1 86 ? 7.476 6.461 -9.420 1.00 75.56 86 LEU A O 1
ATOM 659 N N . PRO A 1 87 ? 6.207 6.902 -7.610 1.00 81.44 87 PRO A N 1
ATOM 660 C CA . PRO A 1 87 ? 6.089 5.500 -7.246 1.00 81.44 87 PRO A CA 1
ATOM 661 C C . PRO A 1 87 ? 5.322 4.728 -8.317 1.00 81.44 87 PRO A C 1
ATOM 663 O O . PRO A 1 87 ? 4.421 5.272 -8.955 1.00 81.44 87 PRO A O 1
ATOM 666 N N . HIS A 1 88 ? 5.688 3.464 -8.519 1.00 79.81 88 HIS A N 1
ATOM 667 C CA . HIS A 1 88 ? 5.089 2.554 -9.495 1.00 79.81 88 HIS A CA 1
ATOM 668 C C . HIS A 1 88 ? 3.785 1.958 -8.992 1.00 79.81 88 HIS A C 1
ATOM 670 O O . HIS A 1 88 ? 2.855 1.837 -9.781 1.00 79.81 88 HIS A O 1
ATOM 676 N N . SER A 1 89 ? 3.706 1.638 -7.701 1.00 83.12 89 SER A N 1
ATOM 677 C CA . SER A 1 89 ? 2.488 1.182 -7.034 1.00 83.12 89 SER A CA 1
ATOM 678 C C . SER A 1 89 ? 2.501 1.515 -5.543 1.00 83.12 89 SER A C 1
ATOM 680 O O . SER A 1 89 ? 3.528 1.924 -4.986 1.00 83.12 89 SER A O 1
ATOM 682 N N . CYS A 1 90 ? 1.346 1.344 -4.901 1.00 89.00 90 CYS A N 1
ATOM 683 C CA . CYS A 1 90 ? 1.218 1.394 -3.453 1.00 89.00 90 CYS A CA 1
ATOM 684 C C . CYS A 1 90 ? 0.643 0.087 -2.894 1.00 89.00 90 CYS A C 1
ATOM 686 O O . CYS A 1 90 ? -0.438 -0.354 -3.281 1.00 89.00 90 CYS A O 1
ATOM 688 N N . LEU A 1 91 ? 1.367 -0.494 -1.941 1.00 90.62 91 LEU A N 1
ATOM 689 C CA . LEU A 1 91 ? 0.948 -1.611 -1.110 1.00 90.62 91 LEU A CA 1
ATOM 690 C C . LEU A 1 91 ? 0.341 -1.057 0.182 1.00 90.62 91 LEU A C 1
ATOM 692 O O . LEU A 1 91 ? 1.044 -0.462 0.997 1.00 90.62 91 LEU A O 1
ATOM 696 N N . CYS A 1 92 ? -0.958 -1.248 0.375 1.00 93.62 92 CYS A N 1
ATOM 697 C CA . CYS A 1 92 ? -1.682 -0.857 1.576 1.00 93.62 92 CYS A CA 1
ATOM 698 C C . CYS A 1 92 ? -1.712 -2.041 2.554 1.00 93.62 92 CYS A C 1
ATOM 700 O O . CYS A 1 92 ? -2.511 -2.961 2.395 1.00 93.62 92 CYS A O 1
ATOM 702 N N . VAL A 1 93 ? -0.817 -2.032 3.542 1.00 93.88 93 VAL A N 1
ATOM 703 C CA . VAL A 1 93 ? -0.573 -3.142 4.470 1.00 93.88 93 VAL A CA 1
ATOM 704 C C . VAL A 1 93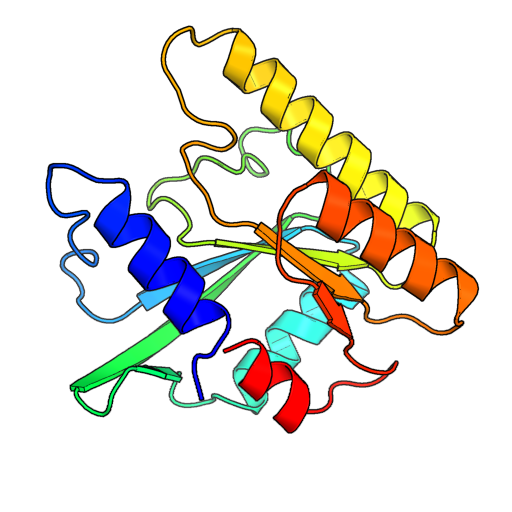 ? -1.259 -2.900 5.810 1.00 93.88 93 VAL A C 1
ATOM 706 O O . VAL A 1 93 ? -0.997 -1.903 6.487 1.00 93.88 93 VAL A O 1
ATOM 709 N N . TYR A 1 94 ? -2.073 -3.857 6.251 1.00 94.75 94 TYR A N 1
ATOM 710 C CA . TYR A 1 94 ? -2.713 -3.816 7.564 1.00 94.75 94 TYR A CA 1
ATOM 711 C C . TYR A 1 94 ? -2.684 -5.175 8.263 1.00 94.75 94 TYR A C 1
ATOM 713 O O . TYR A 1 94 ? -2.796 -6.226 7.638 1.00 94.75 94 TYR A O 1
ATOM 721 N N . ALA A 1 95 ? -2.561 -5.137 9.590 1.00 93.06 95 ALA A N 1
ATOM 722 C CA . ALA A 1 95 ? -2.619 -6.316 10.457 1.00 93.06 95 ALA A CA 1
ATOM 723 C C . ALA A 1 95 ? -3.619 -6.162 11.618 1.00 93.06 95 ALA A C 1
ATOM 725 O O . ALA A 1 95 ? -3.787 -7.069 12.429 1.00 93.06 95 ALA A O 1
ATOM 726 N N . SER A 1 96 ? -4.275 -5.004 11.717 1.00 93.81 96 SER A N 1
ATOM 727 C CA . SER A 1 96 ? -5.221 -4.664 12.777 1.00 93.81 96 SER A CA 1
ATOM 728 C C . SER A 1 96 ? -6.305 -3.727 12.243 1.00 93.81 96 SER A C 1
ATOM 730 O O . SER A 1 96 ? -6.110 -3.063 11.222 1.00 93.81 96 SER A O 1
ATOM 732 N N . GLN A 1 97 ? -7.436 -3.645 12.946 1.00 94.00 97 GLN A N 1
ATOM 733 C CA . GLN A 1 97 ? -8.529 -2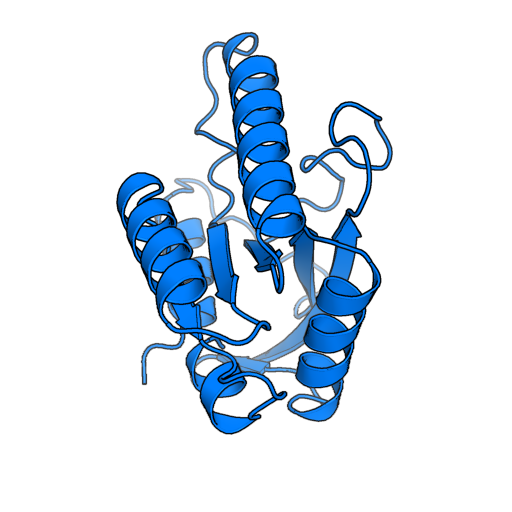.738 12.589 1.00 94.00 97 GLN A CA 1
ATOM 734 C C . GLN A 1 97 ? -8.091 -1.258 12.561 1.00 94.00 97 GLN A C 1
ATOM 736 O O . GLN A 1 97 ? -8.379 -0.595 11.567 1.00 94.00 97 GLN A O 1
ATOM 741 N N . PRO A 1 98 ? -7.316 -0.736 13.540 1.00 94.81 98 PRO A N 1
ATOM 742 C CA . PRO A 1 98 ? -6.773 0.621 13.438 1.00 94.81 98 PRO A CA 1
ATOM 743 C C . PRO A 1 98 ? -5.870 0.830 12.215 1.00 94.81 98 PRO A C 1
ATOM 745 O O . PRO A 1 98 ? -5.886 1.898 11.616 1.00 94.81 98 PRO A O 1
ATOM 748 N N . GLY A 1 99 ? -5.096 -0.186 11.815 1.00 93.75 99 GLY A N 1
ATOM 749 C CA . GLY A 1 99 ? -4.258 -0.106 10.615 1.00 93.75 99 GLY A CA 1
ATOM 750 C C . GLY A 1 99 ? -5.076 -0.048 9.322 1.00 93.75 99 GLY A C 1
ATOM 751 O O . GLY A 1 99 ? -4.741 0.708 8.414 1.00 93.75 99 GLY A O 1
ATOM 752 N N . LEU A 1 100 ? -6.169 -0.813 9.252 1.00 94.44 100 LEU A N 1
ATOM 753 C CA . LEU A 1 100 ? -7.093 -0.781 8.117 1.00 94.44 100 LEU A CA 1
ATOM 754 C C . LEU A 1 100 ? -7.795 0.576 7.995 1.00 94.44 100 LEU A C 1
ATOM 756 O O . LEU A 1 100 ? -7.981 1.092 6.893 1.00 94.44 100 LEU A O 1
ATOM 760 N N . GLU A 1 101 ? -8.156 1.160 9.133 1.00 94.56 101 GLU A N 1
ATOM 761 C CA . GLU A 1 101 ? -8.772 2.480 9.191 1.00 94.56 101 GLU A CA 1
ATOM 762 C C . GLU A 1 101 ? -7.787 3.588 8.795 1.00 94.56 101 GLU A C 1
ATOM 764 O O . GLU A 1 101 ? -8.125 4.439 7.976 1.00 94.56 101 GLU A O 1
ATOM 769 N N . TYR A 1 102 ? -6.533 3.507 9.250 1.00 94.25 102 TYR A N 1
ATOM 770 C CA . TYR A 1 102 ? -5.464 4.409 8.812 1.00 94.25 102 TYR A CA 1
ATOM 771 C C . TYR A 1 102 ? -5.280 4.412 7.286 1.00 94.25 102 TYR A C 1
ATOM 773 O O . TYR A 1 102 ? -5.112 5.476 6.685 1.00 94.25 102 TYR A O 1
ATOM 781 N N . ILE A 1 103 ? -5.336 3.241 6.637 1.00 93.88 103 ILE A N 1
ATOM 782 C CA . ILE A 1 103 ? -5.281 3.148 5.170 1.00 93.88 103 ILE A CA 1
ATOM 783 C C . ILE A 1 103 ? -6.450 3.911 4.548 1.00 93.88 103 ILE A C 1
ATOM 785 O O . ILE A 1 103 ? -6.231 4.708 3.637 1.00 93.88 103 ILE A O 1
ATOM 789 N N . ARG A 1 104 ? -7.678 3.691 5.037 1.00 93.44 104 ARG A N 1
ATOM 790 C CA . ARG A 1 104 ? -8.872 4.384 4.535 1.00 93.44 104 ARG A CA 1
ATOM 791 C C . ARG A 1 104 ? -8.699 5.896 4.618 1.00 93.44 104 ARG A C 1
ATOM 793 O O . ARG A 1 104 ? -8.810 6.569 3.597 1.00 93.44 104 ARG A O 1
ATOM 800 N N . GLU A 1 105 ? -8.388 6.406 5.805 1.00 93.12 105 GLU A N 1
ATOM 801 C CA . GLU A 1 105 ? -8.225 7.841 6.050 1.00 93.12 105 GLU A CA 1
ATOM 802 C C . GLU A 1 105 ? -7.121 8.444 5.169 1.00 93.12 105 GLU A C 1
ATOM 804 O O . GLU A 1 105 ? -7.293 9.514 4.586 1.00 93.12 105 GLU A O 1
ATOM 809 N N . SER A 1 106 ? -6.003 7.734 5.005 1.00 91.94 106 SER A N 1
ATOM 810 C CA . SER A 1 106 ? -4.875 8.166 4.171 1.00 91.94 106 SER A CA 1
ATOM 811 C C . SER A 1 106 ? -5.233 8.245 2.685 1.00 91.94 106 SER A C 1
ATOM 813 O O . SER A 1 106 ? -4.857 9.196 1.991 1.00 91.94 106 SER A O 1
ATOM 815 N N . LEU A 1 107 ? -5.971 7.256 2.176 1.00 90.44 107 LEU A N 1
ATOM 816 C CA . LEU A 1 107 ? -6.433 7.243 0.791 1.00 90.44 107 LEU A CA 1
ATOM 817 C C . LEU A 1 107 ? -7.479 8.338 0.550 1.00 90.44 107 LEU A C 1
ATOM 819 O O . LEU A 1 107 ? -7.352 9.081 -0.419 1.00 90.44 107 LEU A O 1
ATOM 823 N N . GLU A 1 108 ? -8.457 8.496 1.447 1.00 89.50 108 GLU A N 1
ATOM 824 C CA . GLU A 1 108 ? -9.470 9.561 1.385 1.00 89.50 108 GLU A CA 1
ATOM 825 C C . GLU A 1 108 ? -8.824 10.949 1.392 1.00 89.50 108 GLU A C 1
ATOM 827 O O . GLU A 1 108 ? -9.113 11.774 0.525 1.00 89.50 108 GLU A O 1
ATOM 832 N N . LYS A 1 109 ? -7.883 11.192 2.309 1.00 88.81 109 LYS A N 1
ATOM 833 C CA . LYS A 1 109 ? -7.156 12.464 2.396 1.00 88.81 109 LYS A CA 1
ATOM 834 C C . LYS A 1 109 ? -6.391 12.775 1.110 1.00 88.81 109 LYS A C 1
ATOM 836 O O . LYS A 1 109 ? -6.403 13.909 0.638 1.00 88.81 109 LYS A O 1
ATOM 841 N N . THR A 1 110 ? -5.759 11.762 0.523 1.00 84.94 110 THR A N 1
ATOM 842 C CA . THR A 1 110 ? -5.007 11.902 -0.729 1.00 84.94 110 THR A CA 1
ATOM 843 C C . THR A 1 110 ? -5.933 12.145 -1.924 1.00 84.94 110 THR A C 1
ATOM 845 O O . THR A 1 110 ? -5.609 12.941 -2.801 1.00 84.94 110 THR A O 1
ATOM 848 N N . LEU A 1 111 ? -7.099 11.496 -1.970 1.00 82.56 111 LEU A N 1
ATOM 849 C CA . LEU A 1 111 ? -8.118 11.735 -2.997 1.00 82.56 111 LEU A CA 1
ATOM 850 C C . LEU A 1 111 ? -8.667 13.160 -2.926 1.00 82.56 111 LEU A C 1
ATOM 852 O O . LEU A 1 111 ? -8.751 13.822 -3.955 1.00 82.56 111 LEU A O 1
ATOM 856 N N . LEU A 1 112 ? -8.984 13.644 -1.723 1.00 84.19 112 LEU A N 1
ATOM 857 C CA . LEU A 1 112 ? -9.468 15.009 -1.506 1.00 84.19 112 LEU A CA 1
ATOM 858 C C . LEU A 1 112 ? -8.432 16.056 -1.926 1.00 84.19 112 LEU A C 1
ATOM 860 O O . LEU A 1 112 ? -8.780 16.992 -2.637 1.00 84.19 112 LEU A O 1
ATOM 864 N N . ALA A 1 113 ? -7.158 15.858 -1.576 1.00 78.12 113 ALA A N 1
ATOM 865 C CA . ALA A 1 113 ? -6.076 16.748 -2.003 1.00 78.12 113 ALA A CA 1
ATOM 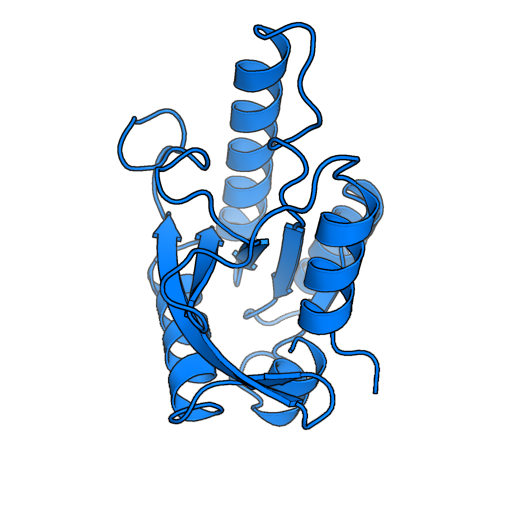866 C C . ALA A 1 113 ? -5.867 16.756 -3.532 1.00 78.12 113 ALA A C 1
ATOM 868 O O . ALA A 1 113 ? -5.450 17.762 -4.101 1.00 78.12 113 ALA A O 1
ATOM 869 N N . ASN A 1 114 ? -6.161 15.642 -4.212 1.00 72.62 114 ASN A N 1
ATOM 870 C CA . ASN A 1 114 ? -6.074 15.547 -5.672 1.00 72.62 114 ASN A CA 1
ATOM 871 C C . ASN A 1 114 ? -7.300 16.134 -6.387 1.00 72.62 114 ASN A C 1
ATOM 873 O O . ASN A 1 114 ? -7.161 16.601 -7.511 1.00 72.62 114 ASN A O 1
ATOM 877 N N . LEU A 1 115 ? -8.481 16.135 -5.757 1.00 69.19 115 LEU A N 1
ATOM 878 C CA . LEU A 1 115 ? -9.708 16.725 -6.313 1.00 69.19 115 LEU A CA 1
ATOM 879 C C . LEU A 1 115 ? -9.601 18.244 -6.503 1.00 69.19 115 LEU A C 1
ATOM 881 O O . LEU A 1 115 ? -10.236 18.786 -7.401 1.00 69.19 115 LEU A O 1
ATOM 885 N N . GLU A 1 116 ? -8.768 18.923 -5.712 1.00 66.19 116 GLU A N 1
ATOM 886 C CA . GLU A 1 116 ? -8.446 20.346 -5.905 1.00 66.19 116 GLU A CA 1
ATOM 887 C C . GLU A 1 116 ? -7.613 20.603 -7.180 1.00 66.19 116 GLU A C 1
ATOM 889 O O . GLU A 1 116 ? -7.406 21.750 -7.573 1.00 66.19 116 GLU A O 1
ATOM 894 N N . GLN A 1 117 ? -7.127 19.546 -7.843 1.00 64.81 117 GLN A N 1
ATOM 895 C CA . GLN A 1 117 ? -6.339 19.597 -9.072 1.00 64.81 117 GLN A CA 1
ATOM 896 C C . GLN A 1 117 ? -7.159 18.977 -10.221 1.00 64.81 117 GLN A C 1
ATOM 898 O O . GLN A 1 117 ? -7.005 17.796 -10.523 1.00 64.81 117 GLN A O 1
ATOM 903 N N . GLU A 1 118 ? -8.023 19.783 -10.851 1.00 53.00 118 GLU A N 1
ATOM 904 C CA . GLU A 1 118 ? -9.165 19.420 -11.730 1.00 53.00 118 GLU A CA 1
ATOM 905 C C . GLU A 1 118 ? -8.957 18.409 -12.894 1.00 53.00 118 GLU A C 1
ATOM 907 O O . GLU A 1 118 ? -9.935 18.045 -13.533 1.00 53.00 118 GLU A O 1
ATOM 912 N N . ASP A 1 119 ? -7.764 17.864 -13.156 1.00 56.41 119 ASP A N 1
ATOM 913 C CA . ASP A 1 119 ? -7.488 17.036 -14.352 1.00 56.41 119 ASP A CA 1
ATOM 914 C C . ASP A 1 119 ? -6.662 15.761 -14.088 1.00 56.41 119 ASP A C 1
ATOM 916 O O . ASP A 1 119 ? -6.017 15.210 -14.987 1.00 56.41 119 ASP A O 1
ATOM 920 N N . ARG A 1 120 ? -6.617 15.268 -12.845 1.00 64.62 120 ARG A N 1
ATOM 921 C CA . ARG A 1 120 ? -5.742 14.139 -12.483 1.00 64.62 120 ARG A CA 1
ATOM 922 C C . ARG A 1 120 ? -6.540 12.903 -12.082 1.00 64.62 120 ARG A C 1
ATOM 924 O O . ARG A 1 120 ? -7.445 12.968 -11.256 1.00 64.62 120 ARG A O 1
ATOM 931 N N . LEU A 1 121 ? -6.166 11.749 -12.647 1.00 66.94 121 LEU A N 1
ATOM 932 C CA . LEU A 1 121 ? -6.666 10.450 -12.189 1.00 66.94 121 LEU A CA 1
ATOM 933 C C . LEU A 1 121 ? -6.434 10.305 -10.672 1.00 66.94 121 LEU A C 1
ATOM 935 O O . LEU A 1 121 ? -5.413 10.798 -10.178 1.00 66.94 121 LEU A O 1
ATOM 939 N N . PRO A 1 122 ? -7.308 9.585 -9.943 1.00 67.50 122 PRO A N 1
ATOM 940 C CA . PRO A 1 122 ? -7.067 9.200 -8.557 1.00 67.50 122 PRO A CA 1
ATOM 941 C C . PRO A 1 122 ? -5.637 8.697 -8.360 1.00 67.50 122 PRO A C 1
ATOM 943 O O . PRO A 1 122 ? -5.174 7.834 -9.108 1.00 67.50 122 PRO A O 1
ATOM 946 N N . PHE A 1 123 ? -4.924 9.267 -7.386 1.00 72.75 123 PHE A N 1
ATOM 947 C CA . PHE A 1 123 ? -3.529 8.918 -7.093 1.00 72.75 123 PHE A CA 1
ATOM 948 C C . PHE A 1 123 ? -2.584 9.040 -8.308 1.00 72.75 123 PHE A C 1
ATOM 950 O O . PHE A 1 123 ? -1.577 8.346 -8.376 1.00 72.75 123 PHE A O 1
ATOM 957 N N . HIS A 1 124 ? -2.906 9.875 -9.302 1.00 72.44 124 HIS A N 1
ATOM 958 C CA . HIS A 1 124 ? -2.206 9.963 -10.594 1.00 72.44 124 HIS A CA 1
ATOM 959 C C . HIS A 1 124 ? -2.154 8.638 -11.373 1.00 72.44 124 HIS A C 1
ATOM 961 O O . HIS A 1 124 ? -1.205 8.383 -12.115 1.00 72.44 124 HIS A O 1
ATOM 967 N N . GLY A 1 125 ? -3.157 7.777 -11.189 1.00 74.38 125 GLY A N 1
ATOM 968 C CA . GLY A 1 125 ? -3.178 6.440 -11.774 1.00 74.38 125 GLY A CA 1
ATOM 969 C C . GLY A 1 125 ? -2.268 5.441 -11.057 1.00 74.38 125 GLY A C 1
ATOM 970 O O . GLY A 1 125 ? -1.992 4.387 -11.626 1.00 74.38 125 GLY A O 1
ATOM 971 N N . LEU A 1 126 ? -1.799 5.748 -9.837 1.00 79.50 126 LEU A N 1
ATOM 972 C CA . LEU A 1 126 ? -1.010 4.832 -9.015 1.00 79.50 126 LEU A CA 1
ATOM 973 C C . LEU A 1 126 ? -1.830 3.570 -8.702 1.00 79.50 126 LEU A C 1
ATOM 975 O O . LEU A 1 126 ? -2.840 3.654 -7.997 1.00 79.50 126 LEU A O 1
ATOM 979 N N . PRO A 1 127 ? -1.408 2.392 -9.182 1.00 84.06 127 PRO A N 1
ATOM 980 C CA . PRO A 1 127 ? -2.069 1.142 -8.858 1.00 84.06 127 PRO A CA 1
ATOM 981 C C . PRO A 1 127 ? -1.942 0.829 -7.360 1.00 84.06 127 PRO A C 1
ATOM 983 O O . PRO A 1 127 ? -0.843 0.858 -6.800 1.00 84.06 127 PRO A O 1
ATOM 986 N N . LEU A 1 128 ? -3.072 0.526 -6.720 1.00 87.69 128 LEU A N 1
ATOM 987 C CA . LEU A 1 128 ? -3.142 0.125 -5.314 1.00 8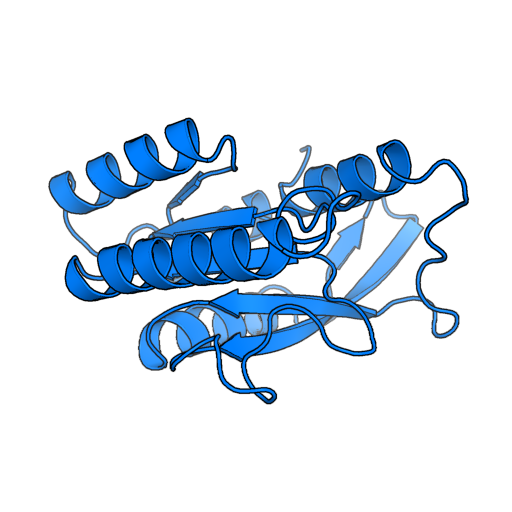7.69 128 LEU A CA 1
ATOM 988 C C . LEU A 1 128 ? -3.218 -1.399 -5.199 1.00 87.69 128 LEU A C 1
ATOM 990 O O . LEU A 1 128 ? -3.798 -2.045 -6.069 1.00 87.69 128 LEU A O 1
ATOM 994 N N . VAL A 1 129 ? -2.698 -1.954 -4.106 1.00 89.81 129 VAL A N 1
ATOM 995 C CA . VAL A 1 129 ? -2.882 -3.356 -3.699 1.00 89.81 129 VAL A CA 1
ATOM 996 C C . VAL A 1 129 ? -3.152 -3.394 -2.203 1.00 89.81 129 VAL A C 1
ATOM 998 O O . VAL A 1 129 ? -2.398 -2.816 -1.425 1.00 89.81 129 VAL A O 1
ATOM 1001 N N . MET A 1 130 ? -4.212 -4.080 -1.789 1.00 92.44 130 MET A N 1
ATOM 1002 C CA . MET A 1 130 ? -4.532 -4.285 -0.379 1.00 92.44 130 MET A CA 1
ATOM 1003 C C . MET A 1 130 ? -3.842 -5.556 0.128 1.00 92.44 130 MET A C 1
ATOM 1005 O O . MET A 1 130 ? -4.038 -6.623 -0.447 1.00 92.44 130 MET A O 1
ATOM 1009 N N . VAL A 1 131 ? -3.067 -5.460 1.208 1.00 91.69 131 VAL A N 1
ATOM 1010 C CA . VAL A 1 131 ? -2.291 -6.574 1.774 1.00 91.69 131 VAL A CA 1
ATOM 1011 C C . VAL A 1 131 ? -2.682 -6.794 3.232 1.00 91.69 131 VAL A C 1
ATOM 1013 O O . VAL A 1 131 ? -2.500 -5.918 4.079 1.00 91.69 131 VAL A O 1
ATOM 1016 N N . PHE A 1 132 ? -3.206 -7.979 3.535 1.00 92.19 132 PHE A N 1
ATOM 1017 C CA . PHE A 1 132 ? -3.527 -8.399 4.893 1.00 92.19 132 PHE A CA 1
ATOM 1018 C C . PHE A 1 132 ? -2.370 -9.185 5.506 1.00 92.19 132 PHE A C 1
ATOM 1020 O O . PHE A 1 132 ? -2.035 -10.252 5.008 1.00 92.19 132 PHE A O 1
ATOM 1027 N N . ALA A 1 133 ? -1.806 -8.679 6.602 1.00 90.12 133 ALA A N 1
ATOM 1028 C CA . ALA A 1 133 ? -0.722 -9.299 7.374 1.00 90.12 133 ALA A CA 1
ATOM 1029 C C . ALA A 1 133 ? -1.141 -9.606 8.829 1.00 90.12 133 ALA A C 1
ATOM 1031 O O . ALA A 1 133 ? -0.308 -9.694 9.730 1.00 90.12 133 ALA A O 1
ATOM 1032 N N . GLY A 1 134 ? -2.450 -9.679 9.085 1.00 87.56 134 GLY A N 1
ATOM 1033 C CA . GLY A 1 134 ? -3.024 -9.882 10.414 1.00 87.56 134 GLY A CA 1
ATOM 1034 C C . GLY A 1 134 ? -3.551 -11.293 10.640 1.00 87.56 134 GLY A C 1
ATOM 1035 O O . GLY A 1 134 ? -3.281 -12.219 9.881 1.00 87.56 134 GLY A O 1
ATOM 1036 N N . GLN A 1 135 ? -4.343 -11.440 11.701 1.00 87.25 135 GLN A N 1
ATOM 1037 C CA . GLN A 1 135 ? -5.060 -12.674 12.023 1.00 87.25 135 GLN A CA 1
ATOM 1038 C C . GLN A 1 135 ? -6.556 -12.392 12.186 1.00 87.25 135 GLN A C 1
ATOM 1040 O O . GLN A 1 135 ? -6.949 -11.294 12.586 1.00 87.25 135 GLN A O 1
ATOM 1045 N N . GLY A 1 136 ? -7.375 -13.407 11.914 1.00 88.75 136 GLY A N 1
ATOM 1046 C CA . GLY A 1 136 ? -8.825 -13.370 12.099 1.00 88.75 136 GLY A CA 1
ATOM 1047 C C . GLY A 1 136 ? -9.607 -13.096 10.813 1.00 88.75 136 GLY A C 1
ATOM 1048 O O . GLY A 1 136 ? -9.330 -12.149 10.077 1.00 88.75 136 GLY A O 1
ATOM 1049 N N . ASP A 1 137 ? -10.633 -13.915 10.584 1.00 89.75 137 ASP A N 1
ATOM 1050 C CA . ASP A 1 137 ? -11.436 -13.893 9.356 1.00 89.75 137 ASP A CA 1
ATOM 1051 C C . ASP A 1 137 ? -12.254 -12.611 9.201 1.00 89.75 137 ASP A C 1
ATOM 1053 O O . ASP A 1 137 ? -12.387 -12.096 8.096 1.00 89.75 137 ASP A O 1
ATOM 1057 N N . PHE A 1 138 ? -12.743 -12.044 10.306 1.00 93.12 138 PHE A N 1
ATOM 1058 C CA . PHE A 1 138 ? -13.536 -10.815 10.271 1.00 93.12 138 PHE A CA 1
ATOM 1059 C C . PHE A 1 138 ? -12.754 -9.642 9.661 1.00 93.12 138 PHE A C 1
ATOM 1061 O O . PHE A 1 138 ? -13.208 -8.992 8.722 1.00 93.12 138 PHE A O 1
ATOM 1068 N N . LEU A 1 139 ? -11.542 -9.398 10.165 1.00 93.00 139 LEU A N 1
ATOM 1069 C CA . LEU A 1 139 ? -10.701 -8.298 9.695 1.00 93.00 139 LEU A CA 1
ATOM 1070 C C . LEU A 1 139 ? -10.244 -8.522 8.244 1.00 93.00 139 LEU A C 1
ATOM 1072 O O . LEU A 1 139 ? -10.167 -7.582 7.452 1.00 93.00 139 LEU A O 1
ATOM 1076 N N . ARG A 1 140 ? -9.989 -9.782 7.887 1.00 94.06 140 ARG A N 1
ATOM 1077 C CA . ARG A 1 140 ? -9.684 -10.197 6.519 1.00 94.06 140 ARG A CA 1
ATOM 1078 C C . ARG A 1 140 ? -10.842 -9.902 5.563 1.00 94.06 140 ARG A C 1
ATOM 1080 O O . ARG A 1 140 ? -10.621 -9.346 4.488 1.00 94.06 140 ARG A O 1
ATOM 1087 N N . GLU A 1 141 ? -12.071 -10.256 5.935 1.00 95.44 141 GLU A N 1
ATOM 1088 C CA . GLU A 1 141 ? -13.271 -9.976 5.141 1.00 95.44 141 GLU A CA 1
ATOM 1089 C C . GLU A 1 141 ? -13.506 -8.474 4.966 1.00 95.44 141 GLU A C 1
ATOM 1091 O O . GLU A 1 141 ? -13.822 -8.032 3.857 1.00 95.44 141 GLU A O 1
ATOM 1096 N N . GLU A 1 142 ? -13.286 -7.669 6.010 1.00 95.25 142 GLU A N 1
ATOM 1097 C CA . GLU A 1 142 ? -13.345 -6.210 5.889 1.00 95.25 142 GLU A CA 1
ATOM 1098 C C . GLU A 1 142 ? -12.354 -5.685 4.846 1.00 95.25 142 GLU A C 1
ATOM 1100 O O . GLU A 1 142 ? -12.724 -4.869 3.997 1.00 95.25 142 GLU A O 1
ATOM 1105 N N . GLY A 1 143 ? -11.109 -6.165 4.854 1.00 94.12 143 GLY A N 1
ATOM 1106 C CA . GLY A 1 143 ? -10.131 -5.754 3.850 1.00 94.12 143 GLY A CA 1
ATOM 1107 C C . GLY A 1 143 ? -10.462 -6.228 2.438 1.00 94.12 143 GLY A C 1
ATOM 1108 O O . GLY A 1 143 ? -10.257 -5.465 1.496 1.00 94.12 143 GLY A O 1
ATOM 1109 N N . ILE A 1 144 ? -11.042 -7.421 2.269 1.00 93.88 144 ILE A N 1
ATOM 1110 C CA . ILE A 1 144 ? -11.548 -7.891 0.967 1.00 93.88 144 ILE A CA 1
ATOM 1111 C C . ILE A 1 144 ? -12.648 -6.960 0.454 1.00 93.88 144 ILE A C 1
ATOM 1113 O O . ILE A 1 144 ? -12.637 -6.561 -0.712 1.00 93.88 144 ILE A O 1
ATOM 1117 N N . ASN A 1 145 ? -13.600 -6.596 1.312 1.00 95.50 145 ASN A N 1
ATOM 1118 C CA . ASN A 1 145 ? -14.695 -5.702 0.944 1.00 95.50 145 ASN A CA 1
ATOM 1119 C C . ASN A 1 145 ? -14.180 -4.303 0.579 1.00 95.50 145 ASN A C 1
ATOM 1121 O O . ASN A 1 145 ? -14.631 -3.712 -0.405 1.00 95.50 145 ASN A O 1
ATOM 1125 N N . ARG A 1 146 ? -13.179 -3.799 1.307 1.00 92.88 146 ARG A N 1
ATOM 1126 C CA . ARG A 1 146 ? -12.515 -2.529 0.988 1.00 92.88 146 ARG A CA 1
ATOM 1127 C C . ARG A 1 146 ? -11.741 -2.596 -0.326 1.00 92.88 146 ARG A C 1
ATOM 1129 O O . ARG A 1 146 ? -11.879 -1.685 -1.135 1.00 92.88 146 ARG A O 1
ATOM 1136 N N . ALA A 1 147 ? -10.997 -3.670 -0.580 1.00 91.62 147 ALA A N 1
ATOM 1137 C CA . ALA A 1 147 ? -10.271 -3.855 -1.836 1.00 91.62 147 ALA A CA 1
ATOM 1138 C C . ALA A 1 147 ? -11.217 -3.879 -3.048 1.00 91.62 147 ALA A C 1
ATOM 1140 O O . ALA A 1 147 ? -10.962 -3.214 -4.049 1.00 91.62 147 ALA A O 1
ATOM 1141 N N . LYS A 1 148 ? -12.372 -4.552 -2.921 1.00 91.44 148 LYS A N 1
ATOM 1142 C CA . LYS A 1 148 ? -13.439 -4.529 -3.937 1.00 91.44 148 LYS A CA 1
ATOM 1143 C C . LYS A 1 148 ? -13.975 -3.119 -4.183 1.00 91.44 148 LYS A C 1
ATOM 1145 O O . LYS A 1 148 ? -14.128 -2.731 -5.337 1.00 91.44 148 LYS A O 1
ATOM 1150 N N . SER A 1 149 ? -14.237 -2.359 -3.118 1.00 90.69 149 SER A N 1
ATOM 1151 C CA . SER A 1 149 ? -14.705 -0.969 -3.215 1.00 90.69 149 SER A CA 1
ATOM 1152 C C . SER A 1 149 ? -13.687 -0.070 -3.928 1.00 90.69 149 SER A C 1
ATOM 1154 O O . SER A 1 149 ? -14.045 0.712 -4.804 1.00 90.69 149 SER A O 1
ATOM 1156 N N . LEU A 1 150 ? -12.401 -0.248 -3.614 1.00 87.19 150 LEU A N 1
ATOM 1157 C CA . LEU A 1 150 ? -11.283 0.472 -4.231 1.00 87.19 150 LEU A CA 1
ATOM 1158 C C . LEU A 1 150 ? -10.885 -0.074 -5.613 1.00 87.19 150 LEU A C 1
ATOM 1160 O O . LEU A 1 150 ? -9.984 0.476 -6.243 1.00 87.19 150 LEU A O 1
ATOM 1164 N N . GLN A 1 151 ? -11.527 -1.153 -6.079 1.00 87.25 151 GLN A N 1
ATOM 1165 C CA . GLN A 1 151 ? -11.196 -1.861 -7.319 1.00 87.25 151 GLN A CA 1
ATOM 1166 C C . GLN A 1 151 ? -9.701 -2.212 -7.425 1.00 87.25 151 GLN A C 1
ATOM 1168 O O . GLN A 1 151 ? -9.085 -2.105 -8.494 1.00 87.25 151 GLN A O 1
ATOM 1173 N N . CYS A 1 152 ? -9.118 -2.621 -6.297 1.00 85.81 152 CYS A N 1
ATOM 1174 C CA . CYS A 1 152 ? -7.727 -3.031 -6.197 1.00 85.81 152 CYS A CA 1
ATOM 1175 C C . CYS A 1 152 ? -7.594 -4.526 -5.859 1.00 85.81 152 CYS A C 1
ATOM 1177 O O . CYS A 1 152 ? -8.505 -5.115 -5.267 1.00 85.81 152 CYS A O 1
ATOM 1179 N N . PRO A 1 153 ? -6.472 -5.165 -6.235 1.00 89.31 153 PRO A N 1
ATOM 1180 C CA . PRO A 1 153 ? -6.186 -6.537 -5.841 1.00 89.31 153 PRO A CA 1
ATOM 1181 C C . PRO A 1 153 ? -6.070 -6.675 -4.321 1.00 89.31 153 PRO A C 1
ATOM 1183 O O . PRO A 1 153 ? -5.620 -5.758 -3.630 1.00 89.31 153 PRO A O 1
ATOM 1186 N N . PHE A 1 154 ? -6.450 -7.846 -3.819 1.00 90.06 154 PHE A N 1
ATOM 1187 C CA . PHE A 1 154 ? -6.316 -8.221 -2.418 1.00 90.06 154 PHE A CA 1
ATOM 1188 C C . PHE A 1 154 ? -5.341 -9.386 -2.280 1.00 90.06 154 PHE A C 1
ATOM 1190 O O . PHE A 1 154 ? -5.480 -10.393 -2.973 1.00 90.06 154 PHE A O 1
ATOM 1197 N N . VAL A 1 155 ? -4.397 -9.254 -1.355 1.00 88.38 155 VAL A N 1
ATOM 1198 C CA . VAL A 1 155 ? -3.380 -10.253 -1.037 1.00 88.38 155 VAL A CA 1
ATOM 1199 C C . VAL A 1 155 ? -3.500 -10.606 0.435 1.00 88.38 155 VAL A C 1
ATOM 1201 O O . VAL A 1 155 ? -3.559 -9.735 1.303 1.00 88.38 155 VAL A O 1
ATOM 1204 N N . ASP A 1 156 ? -3.530 -11.902 0.703 1.00 87.19 156 ASP A N 1
ATOM 1205 C CA . ASP A 1 156 ? -3.605 -12.457 2.044 1.00 87.19 156 ASP A CA 1
ATOM 1206 C C . ASP A 1 156 ? -2.286 -13.138 2.392 1.00 87.19 156 ASP A C 1
ATOM 1208 O O . ASP A 1 156 ? -2.021 -14.252 1.929 1.00 87.19 156 ASP A O 1
ATOM 1212 N N . ASP A 1 157 ? -1.492 -12.476 3.228 1.00 73.62 157 ASP A N 1
ATOM 1213 C CA . ASP A 1 157 ? -0.228 -12.995 3.746 1.00 73.62 157 ASP A CA 1
ATOM 1214 C C . ASP A 1 157 ? -0.444 -14.090 4.809 1.00 73.62 157 ASP A C 1
ATOM 1216 O O . ASP A 1 157 ? 0.506 -14.611 5.368 1.00 73.62 157 ASP A O 1
ATOM 1220 N N . GLY A 1 158 ? -1.688 -14.471 5.136 1.00 66.50 158 GLY A N 1
ATOM 1221 C CA . GLY A 1 158 ? -1.973 -15.651 5.961 1.00 66.50 158 GLY A CA 1
ATOM 1222 C C . GLY A 1 158 ? -1.487 -15.562 7.413 1.00 66.50 158 GLY A C 1
ATOM 1223 O O . GLY A 1 158 ? -1.368 -16.587 8.081 1.00 66.50 158 GLY A O 1
ATOM 1224 N N . GLY A 1 159 ? -1.197 -14.357 7.910 1.00 60.50 159 GLY A N 1
ATOM 1225 C CA . GLY A 1 159 ? -0.651 -14.142 9.253 1.00 60.50 159 GLY A CA 1
ATOM 1226 C C . GLY A 1 159 ? 0.835 -14.490 9.394 1.00 60.50 159 GLY A C 1
ATOM 1227 O O . GLY A 1 159 ? 1.339 -14.539 10.519 1.00 60.50 159 GLY A O 1
ATOM 1228 N N . GLY A 1 160 ? 1.541 -14.713 8.283 1.00 57.44 160 GLY A N 1
ATOM 1229 C CA . GLY A 1 160 ? 2.980 -14.922 8.256 1.00 57.44 160 GLY A CA 1
ATOM 1230 C C . GLY A 1 160 ? 3.503 -14.954 6.828 1.00 57.44 160 GLY A C 1
ATOM 1231 O O . GLY A 1 160 ? 2.969 -15.694 6.021 1.00 57.44 160 GLY A O 1
ATOM 1232 N N . LEU A 1 161 ? 4.577 -14.198 6.596 1.00 53.25 161 LEU A N 1
ATOM 1233 C CA . LEU A 1 161 ? 5.279 -13.957 5.331 1.00 53.25 161 LEU A CA 1
ATOM 1234 C C . LEU A 1 161 ? 5.456 -15.205 4.450 1.00 53.25 161 LEU A C 1
ATOM 1236 O O . LEU A 1 161 ? 6.548 -15.779 4.411 1.00 53.25 161 LEU A O 1
ATOM 1240 N N . ASP A 1 162 ? 4.405 -15.633 3.751 1.00 57.31 162 ASP A N 1
ATOM 1241 C CA . ASP A 1 162 ? 4.469 -16.786 2.863 1.00 57.31 162 ASP A CA 1
ATOM 1242 C C . ASP A 1 162 ? 5.073 -16.310 1.540 1.00 57.31 162 ASP A C 1
ATOM 1244 O O . ASP A 1 162 ? 4.416 -15.579 0.784 1.00 57.31 162 ASP A O 1
ATOM 1248 N N . PRO A 1 163 ? 6.322 -16.704 1.237 1.00 53.81 163 PRO A N 1
ATOM 1249 C CA . PRO A 1 163 ? 7.012 -16.255 0.042 1.00 53.81 163 PRO A CA 1
ATOM 1250 C C . PRO A 1 163 ? 6.251 -16.587 -1.238 1.00 53.81 163 PRO A C 1
ATOM 1252 O O . PRO A 1 163 ? 6.289 -15.797 -2.171 1.00 53.81 163 PRO A O 1
ATOM 1255 N N . VAL A 1 164 ? 5.500 -17.692 -1.265 1.00 55.78 164 VAL A N 1
ATOM 1256 C CA . VAL A 1 164 ? 4.748 -18.130 -2.447 1.00 55.78 164 VAL A CA 1
ATOM 1257 C C . VAL A 1 164 ? 3.533 -17.236 -2.690 1.00 55.78 164 VAL A C 1
ATOM 1259 O O . VAL A 1 164 ? 3.164 -16.968 -3.832 1.00 55.78 164 VAL A O 1
ATOM 1262 N N . ARG A 1 165 ? 2.899 -16.740 -1.624 1.00 61.25 165 ARG A N 1
ATOM 1263 C CA . ARG A 1 165 ? 1.756 -15.822 -1.739 1.00 61.25 165 ARG A CA 1
ATOM 1264 C C . ARG A 1 165 ? 2.192 -14.402 -2.048 1.00 61.25 165 ARG A C 1
ATOM 1266 O O . ARG A 1 165 ? 1.517 -13.717 -2.814 1.00 61.25 165 ARG A O 1
ATOM 1273 N N . LEU A 1 166 ? 3.332 -13.987 -1.497 1.00 57.75 166 LEU A N 1
ATOM 1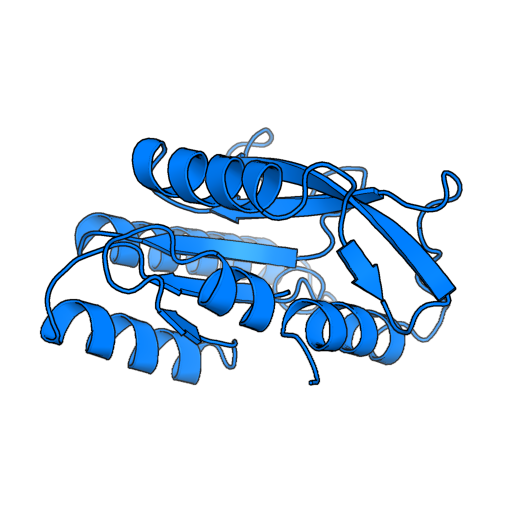274 C CA . LEU A 1 166 ? 3.991 -12.755 -1.905 1.00 57.75 166 LEU A CA 1
ATOM 1275 C C . LEU A 1 166 ? 4.406 -12.826 -3.375 1.00 57.75 166 LEU A C 1
ATOM 1277 O O . LEU A 1 166 ? 4.151 -11.868 -4.087 1.00 57.75 166 LEU A O 1
ATOM 1281 N N . GLU A 1 1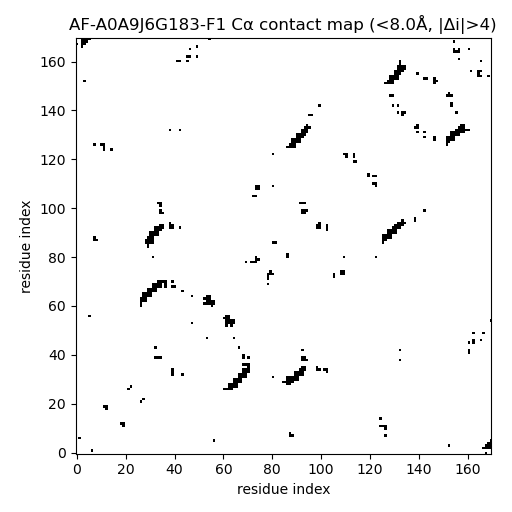67 ? 4.962 -13.946 -3.848 1.00 56.69 167 GLU A N 1
ATOM 1282 C CA . GLU A 1 167 ? 5.252 -14.165 -5.273 1.00 56.69 167 GLU A CA 1
ATOM 1283 C C . GLU A 1 167 ? 4.000 -14.109 -6.140 1.00 56.69 167 GLU A C 1
ATOM 1285 O O . GLU A 1 167 ? 4.053 -13.561 -7.221 1.00 56.69 167 GLU A O 1
ATOM 1290 N N . GLN A 1 168 ? 2.844 -14.5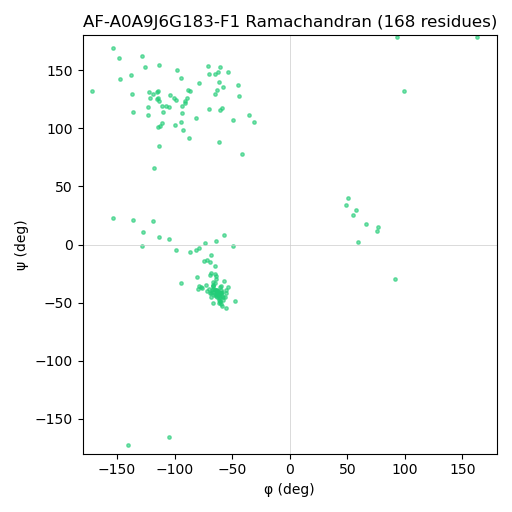89 -5.686 1.00 54.12 168 GLN A N 1
ATOM 1291 C CA . GLN A 1 168 ? 1.596 -14.412 -6.446 1.00 54.12 168 GLN A CA 1
ATOM 1292 C C . GLN A 1 168 ? 1.124 -12.949 -6.491 1.00 54.12 168 GLN A C 1
ATOM 1294 O O . GLN A 1 168 ? 0.403 -12.549 -7.408 1.00 54.12 168 GLN A O 1
ATOM 1299 N N . ALA A 1 169 ? 1.528 -12.144 -5.507 1.00 50.25 169 ALA A N 1
ATOM 1300 C CA . ALA A 1 169 ? 1.359 -10.698 -5.518 1.00 50.25 169 ALA A CA 1
ATOM 1301 C C . ALA A 1 169 ? 2.439 -9.961 -6.341 1.00 50.25 169 ALA A C 1
ATOM 1303 O O . ALA A 1 169 ? 2.347 -8.740 -6.486 1.00 50.25 169 ALA A O 1
ATOM 1304 N N . LEU A 1 170 ? 3.446 -10.670 -6.863 1.00 51.78 170 LEU A N 1
ATOM 1305 C CA . LEU A 1 170 ? 4.511 -10.170 -7.734 1.00 51.78 170 LEU A CA 1
ATOM 1306 C C . LEU A 1 170 ? 4.206 -10.620 -9.169 1.00 51.78 170 LEU A C 1
ATOM 1308 O O . LEU A 1 170 ? 3.789 -9.746 -9.958 1.00 51.78 170 LEU A O 1
#